Protein AF-A0A7W9JA94-F1 (afdb_monomer_lite)

Structure (mmCIF, N/CA/C/O backbone):
data_AF-A0A7W9JA94-F1
#
_entry.id   AF-A0A7W9JA94-F1
#
loop_
_atom_site.group_PDB
_atom_site.id
_atom_site.type_symbol
_atom_site.label_atom_id
_atom_site.label_alt_id
_atom_site.label_comp_id
_atom_site.label_asym_id
_atom_site.label_entity_id
_atom_site.label_seq_id
_atom_site.pdbx_PDB_ins_code
_atom_site.Cartn_x
_atom_site.Cartn_y
_atom_site.Cartn_z
_atom_site.occupancy
_atom_site.B_iso_or_equiv
_atom_site.auth_seq_id
_atom_site.auth_comp_id
_atom_site.auth_asym_id
_atom_site.auth_atom_id
_atom_site.pdbx_PDB_model_num
ATOM 1 N N . MET A 1 1 ? 19.124 20.562 -10.418 1.00 45.91 1 MET A N 1
ATOM 2 C CA . MET A 1 1 ? 18.091 19.950 -9.550 1.00 45.91 1 MET A CA 1
ATOM 3 C C . MET A 1 1 ? 16.731 20.280 -10.157 1.00 45.91 1 MET A C 1
ATOM 5 O O . MET A 1 1 ? 16.579 21.424 -10.562 1.00 45.91 1 MET A O 1
ATOM 9 N N . SER A 1 2 ? 15.822 19.290 -10.229 1.00 41.84 2 SER A N 1
ATOM 10 C CA . SER A 1 2 ? 14.496 19.283 -10.912 1.00 41.84 2 SER A CA 1
ATOM 11 C C . SER A 1 2 ? 14.580 19.133 -12.446 1.00 41.84 2 SER A C 1
ATOM 13 O O . SER A 1 2 ? 15.334 19.861 -13.071 1.00 41.84 2 SER A O 1
ATOM 15 N N . SER A 1 3 ? 13.921 18.211 -13.157 1.00 38.59 3 SER A N 1
ATOM 16 C CA . SER A 1 3 ? 12.905 17.203 -12.837 1.00 38.59 3 SER A CA 1
ATOM 17 C C . SER A 1 3 ? 13.096 16.005 -13.774 1.00 38.59 3 SER A C 1
ATOM 19 O O . SER A 1 3 ? 12.982 16.141 -14.986 1.00 38.59 3 SER A O 1
ATOM 21 N N . ALA A 1 4 ? 13.346 14.825 -13.219 1.00 43.00 4 ALA A N 1
ATOM 22 C CA . ALA A 1 4 ? 13.106 13.559 -13.904 1.00 43.00 4 ALA A CA 1
ATOM 23 C C . ALA A 1 4 ? 12.218 12.719 -12.991 1.00 43.00 4 ALA A C 1
ATOM 25 O O . ALA A 1 4 ? 12.616 11.663 -12.510 1.00 43.00 4 ALA A O 1
ATOM 26 N N . ILE A 1 5 ? 11.022 13.223 -12.680 1.00 56.19 5 ILE A N 1
ATOM 27 C CA . ILE A 1 5 ? 9.995 12.373 -12.079 1.00 56.19 5 ILE A CA 1
ATOM 28 C C . ILE A 1 5 ? 9.377 11.614 -13.252 1.00 56.19 5 ILE A C 1
ATOM 30 O O . ILE A 1 5 ? 8.331 11.979 -13.776 1.00 56.19 5 ILE A O 1
ATOM 34 N N . GLY A 1 6 ? 10.137 10.640 -13.758 1.00 62.72 6 GLY A N 1
ATOM 35 C CA . GLY A 1 6 ? 9.647 9.693 -14.747 1.00 62.72 6 GLY A CA 1
ATOM 36 C C . GLY A 1 6 ? 8.391 9.009 -14.217 1.00 62.72 6 GLY A C 1
ATOM 37 O O . GLY A 1 6 ? 8.208 8.924 -13.000 1.00 62.72 6 GLY A O 1
ATOM 38 N N . GLU A 1 7 ? 7.540 8.572 -15.141 1.00 67.00 7 GLU A N 1
ATOM 39 C CA . GLU A 1 7 ? 6.288 7.850 -14.903 1.00 67.00 7 GLU A CA 1
ATOM 40 C C . GLU A 1 7 ? 6.353 6.960 -13.643 1.00 67.00 7 GLU A C 1
ATOM 42 O O . GLU A 1 7 ? 7.340 6.226 -13.471 1.00 67.00 7 GLU A O 1
ATOM 47 N N . PRO A 1 8 ? 5.339 6.991 -12.753 1.00 76.38 8 PRO A N 1
ATOM 48 C CA . PRO A 1 8 ? 5.319 6.100 -11.604 1.00 76.38 8 PRO A CA 1
ATOM 49 C C . PRO A 1 8 ? 5.470 4.648 -12.081 1.00 76.38 8 PRO A C 1
ATOM 51 O O . PRO A 1 8 ? 4.863 4.254 -13.082 1.00 76.38 8 PRO A O 1
ATOM 54 N N . PRO A 1 9 ? 6.275 3.819 -11.396 1.00 79.75 9 PRO A N 1
ATOM 55 C CA . PRO A 1 9 ? 6.472 2.438 -11.806 1.00 79.75 9 PRO A CA 1
ATOM 56 C C . PRO A 1 9 ? 5.131 1.700 -11.801 1.00 79.75 9 PRO A C 1
ATOM 58 O O . PRO A 1 9 ? 4.531 1.449 -10.757 1.00 79.75 9 PRO A O 1
ATOM 61 N N . SER A 1 10 ? 4.671 1.345 -12.994 1.00 76.38 10 SER A N 1
ATOM 62 C CA . SER A 1 10 ? 3.405 0.653 -13.227 1.00 76.38 10 SER A CA 1
ATOM 63 C C . SER A 1 10 ? 3.595 -0.860 -13.082 1.00 76.38 10 SER A C 1
ATOM 65 O O . SER A 1 10 ? 4.649 -1.384 -13.453 1.00 76.38 10 SER A O 1
ATOM 67 N N . PRO A 1 11 ? 2.594 -1.613 -12.605 1.00 77.38 11 PRO A N 1
ATOM 68 C CA . PRO A 1 11 ? 2.678 -3.062 -12.410 1.00 77.38 11 PRO A CA 1
ATOM 69 C C . PRO A 1 11 ? 2.516 -3.840 -13.724 1.00 77.38 11 PRO A C 1
ATOM 71 O O . PRO A 1 11 ? 2.366 -5.060 -13.730 1.00 77.38 11 PRO A O 1
ATOM 74 N N . THR A 1 12 ? 2.509 -3.138 -14.857 1.00 76.81 12 THR A N 1
ATOM 75 C CA . THR A 1 12 ? 2.401 -3.733 -16.183 1.00 76.81 12 THR A CA 1
ATOM 76 C C . THR A 1 12 ? 3.599 -4.645 -16.463 1.00 76.81 12 THR A C 1
ATOM 78 O O . THR A 1 12 ? 4.748 -4.268 -16.255 1.00 76.81 12 THR A O 1
ATOM 81 N N . GLY A 1 13 ? 3.312 -5.864 -16.931 1.00 73.19 13 GLY A N 1
ATOM 82 C CA . GLY A 1 13 ? 4.318 -6.874 -17.274 1.00 73.19 13 GLY A CA 1
ATOM 83 C C . GLY A 1 13 ? 4.704 -7.823 -16.136 1.00 73.19 13 GLY A C 1
ATOM 84 O O . GLY A 1 13 ? 5.335 -8.837 -16.417 1.00 73.19 13 GLY A O 1
ATOM 85 N N . VAL A 1 14 ? 4.282 -7.551 -14.897 1.00 78.44 14 VAL A N 1
ATOM 86 C CA . VAL A 1 14 ? 4.520 -8.429 -13.742 1.00 78.44 14 VAL A CA 1
ATOM 87 C C . VAL A 1 14 ? 3.754 -9.744 -13.907 1.00 78.44 14 VAL A C 1
ATOM 89 O O . VAL A 1 14 ? 2.533 -9.741 -14.078 1.00 78.44 14 VAL A O 1
ATOM 92 N N . ARG A 1 15 ? 4.465 -10.872 -13.838 1.00 74.12 15 ARG A N 1
ATOM 93 C CA . ARG A 1 15 ? 3.901 -12.229 -13.956 1.00 74.12 15 ARG A CA 1
ATOM 94 C C . ARG A 1 15 ? 4.008 -13.043 -12.675 1.00 74.12 15 ARG A C 1
ATOM 96 O O . ARG A 1 15 ? 3.309 -14.046 -12.537 1.00 74.12 15 ARG A O 1
ATOM 103 N N . THR A 1 16 ? 4.851 -12.620 -11.736 1.00 76.69 16 THR A N 1
ATOM 104 C CA . THR A 1 16 ? 5.078 -13.331 -10.474 1.00 76.69 16 THR A CA 1
ATOM 105 C C . THR A 1 16 ? 4.875 -12.432 -9.256 1.00 76.69 16 THR A C 1
ATOM 107 O O . THR A 1 16 ? 4.942 -11.207 -9.324 1.00 76.69 16 THR A O 1
ATOM 110 N N . ILE A 1 17 ? 4.610 -13.056 -8.106 1.00 74.19 17 ILE A N 1
ATOM 111 C CA . ILE A 1 17 ? 4.463 -12.348 -6.826 1.00 74.19 17 ILE A CA 1
ATOM 112 C C . ILE A 1 17 ? 5.769 -11.660 -6.408 1.00 74.19 17 ILE A C 1
ATOM 114 O O . ILE A 1 17 ? 5.733 -10.579 -5.824 1.00 74.19 17 ILE A O 1
ATOM 118 N N . ASP A 1 18 ? 6.914 -12.259 -6.731 1.00 78.31 18 ASP A N 1
ATOM 119 C CA . ASP A 1 18 ? 8.219 -11.679 -6.417 1.00 78.31 18 ASP A CA 1
ATOM 120 C C . ASP A 1 18 ? 8.476 -10.406 -7.239 1.00 78.31 18 ASP A C 1
ATOM 122 O O . ASP A 1 18 ? 8.799 -9.359 -6.677 1.00 78.31 18 ASP A O 1
ATOM 126 N N . GLU A 1 19 ? 8.191 -10.447 -8.546 1.00 81.69 19 GLU A N 1
ATOM 127 C CA . GLU A 1 19 ? 8.226 -9.267 -9.419 1.00 81.69 19 GLU A CA 1
ATOM 128 C C . GLU A 1 19 ? 7.290 -8.153 -8.925 1.00 81.69 19 GLU A C 1
ATOM 130 O O . GLU A 1 19 ? 7.647 -6.975 -8.985 1.00 81.69 19 GLU A O 1
ATOM 135 N N . LEU A 1 20 ? 6.116 -8.505 -8.385 1.00 82.44 20 LEU A N 1
ATOM 136 C CA . LEU A 1 20 ? 5.178 -7.535 -7.818 1.00 82.44 20 LEU A CA 1
ATOM 137 C C . LEU A 1 20 ? 5.766 -6.827 -6.592 1.00 82.44 20 LEU A C 1
ATOM 139 O O . LEU A 1 20 ? 5.694 -5.601 -6.504 1.00 82.44 20 LEU A O 1
ATOM 143 N N . SER A 1 21 ? 6.383 -7.573 -5.671 1.00 82.94 21 SER A N 1
ATOM 144 C CA . SER A 1 21 ? 7.071 -7.008 -4.503 1.00 82.94 21 SER A CA 1
ATOM 145 C C . SER A 1 21 ? 8.234 -6.106 -4.900 1.00 82.94 21 SER A C 1
ATOM 147 O O . SER A 1 21 ? 8.384 -5.016 -4.342 1.00 82.94 21 SER A O 1
ATOM 149 N N . VAL A 1 22 ? 9.029 -6.515 -5.894 1.00 85.81 22 VAL A N 1
ATOM 150 C CA . VAL A 1 22 ? 10.114 -5.687 -6.439 1.00 85.81 22 VAL A CA 1
ATOM 151 C C . VAL A 1 22 ? 9.552 -4.385 -7.007 1.00 85.81 22 VAL A C 1
ATOM 153 O O . VAL A 1 22 ? 10.044 -3.304 -6.677 1.00 85.81 22 VAL A O 1
ATOM 156 N N . ARG A 1 23 ? 8.473 -4.454 -7.795 1.00 86.81 23 ARG A N 1
ATOM 157 C CA . ARG A 1 23 ? 7.849 -3.270 -8.395 1.00 86.81 23 ARG A CA 1
ATOM 158 C C . ARG A 1 23 ? 7.256 -2.329 -7.348 1.00 86.81 23 ARG A C 1
ATOM 160 O O . ARG A 1 23 ? 7.423 -1.117 -7.460 1.00 86.81 23 ARG A O 1
ATOM 167 N N . LEU A 1 24 ? 6.627 -2.875 -6.309 1.00 86.69 24 LEU A N 1
ATOM 168 C CA . LEU A 1 24 ? 6.084 -2.106 -5.188 1.00 86.69 24 LEU A CA 1
ATOM 169 C C . LEU A 1 24 ? 7.196 -1.398 -4.402 1.00 86.69 24 LEU A C 1
ATOM 171 O O . LEU A 1 24 ? 7.035 -0.252 -3.990 1.00 86.69 24 LEU A O 1
ATOM 175 N N . ARG A 1 25 ? 8.354 -2.046 -4.237 1.00 87.50 25 ARG A N 1
ATOM 176 C CA . ARG A 1 25 ? 9.534 -1.435 -3.616 1.00 87.50 25 ARG A CA 1
ATOM 177 C C . ARG A 1 25 ? 10.106 -0.299 -4.466 1.00 87.50 25 ARG A C 1
ATOM 179 O O . ARG A 1 25 ? 10.463 0.743 -3.915 1.00 87.50 25 ARG A O 1
ATOM 186 N N . CYS A 1 26 ? 10.151 -0.460 -5.790 1.00 88.19 26 CYS A N 1
ATOM 187 C CA . CYS A 1 26 ? 10.507 0.630 -6.702 1.00 88.19 26 CYS A CA 1
ATOM 188 C C . CYS A 1 26 ? 9.525 1.802 -6.579 1.00 88.19 26 CYS A C 1
ATOM 190 O O . CYS A 1 26 ? 9.964 2.945 -6.498 1.00 88.19 26 CYS A O 1
ATOM 192 N N . LEU A 1 27 ? 8.217 1.524 -6.499 1.00 87.19 27 LEU A N 1
ATOM 193 C CA . LEU A 1 27 ? 7.186 2.545 -6.294 1.00 87.19 27 LEU A CA 1
ATOM 194 C C . LEU A 1 27 ? 7.366 3.279 -4.967 1.00 87.19 27 LEU A C 1
ATOM 196 O O . LEU A 1 27 ? 7.316 4.505 -4.924 1.00 87.19 27 LEU A O 1
ATOM 200 N N . GLN A 1 28 ? 7.642 2.539 -3.895 1.00 89.56 28 GLN A N 1
ATOM 201 C CA . GLN A 1 28 ? 7.932 3.120 -2.591 1.00 89.56 28 GLN A CA 1
ATOM 202 C C . GLN A 1 28 ? 9.150 4.046 -2.656 1.00 89.56 28 GLN A C 1
ATOM 204 O O . GLN A 1 28 ? 9.080 5.176 -2.176 1.00 89.56 28 GLN A O 1
ATOM 209 N N . SER A 1 29 ? 10.233 3.602 -3.294 1.00 89.31 29 SER A N 1
ATOM 210 C CA . SER A 1 29 ? 11.456 4.399 -3.437 1.00 89.31 29 SER A CA 1
ATOM 211 C C . SER A 1 29 ? 11.230 5.657 -4.282 1.00 89.31 29 SER A C 1
ATOM 213 O O . SER A 1 29 ? 11.709 6.723 -3.914 1.00 89.31 29 SER A O 1
ATOM 215 N N . TRP A 1 30 ? 10.452 5.554 -5.365 1.00 88.31 30 TRP A N 1
ATOM 216 C CA . TRP A 1 30 ? 10.066 6.687 -6.215 1.00 88.31 30 TRP A CA 1
ATOM 217 C C . TRP A 1 30 ? 9.204 7.708 -5.462 1.00 88.31 30 TRP A C 1
ATOM 219 O O . TRP A 1 30 ? 9.438 8.908 -5.558 1.00 88.31 30 TRP A O 1
ATOM 229 N N . SER A 1 31 ? 8.244 7.234 -4.663 1.00 86.44 31 SER A N 1
ATOM 230 C CA . SER A 1 31 ? 7.323 8.097 -3.912 1.00 86.44 31 SER A CA 1
ATOM 231 C C . SER A 1 31 ? 7.991 8.873 -2.767 1.00 86.44 31 SER A C 1
ATOM 233 O O . SER A 1 31 ? 7.418 9.831 -2.255 1.00 86.44 31 SER A O 1
ATOM 235 N N . GLY A 1 32 ? 9.155 8.413 -2.290 1.00 88.31 32 GLY A N 1
ATOM 236 C CA . GLY A 1 32 ? 9.815 8.942 -1.092 1.00 88.31 32 GLY A CA 1
ATOM 237 C C . GLY A 1 32 ? 9.071 8.681 0.230 1.00 88.31 32 GLY A C 1
ATOM 238 O O . GLY A 1 32 ? 9.513 9.139 1.284 1.00 88.31 32 GLY A O 1
ATO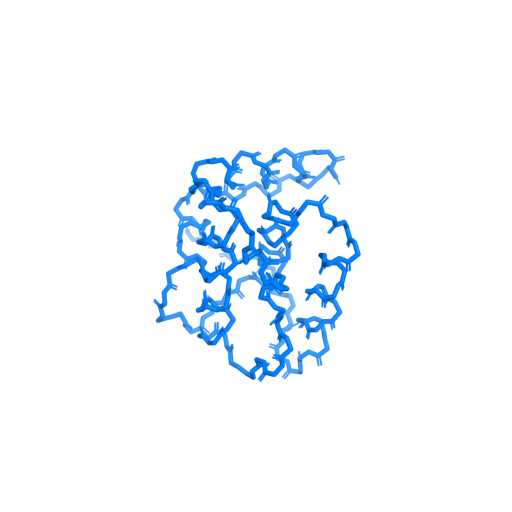M 239 N N . VAL A 1 33 ? 7.954 7.945 0.220 1.00 88.75 33 VAL A N 1
ATOM 240 C CA . VAL A 1 33 ? 7.135 7.698 1.416 1.00 88.75 33 VAL A CA 1
ATOM 241 C C . VAL A 1 33 ? 7.784 6.632 2.300 1.00 88.75 33 VAL A C 1
ATOM 243 O O . VAL A 1 33 ? 8.112 5.535 1.850 1.00 88.75 33 VAL A O 1
ATOM 246 N N . SER A 1 34 ? 7.946 6.923 3.594 1.00 89.69 34 SER A N 1
ATOM 247 C CA . SER A 1 34 ? 8.524 5.972 4.555 1.00 89.69 34 SER A CA 1
ATOM 248 C C . SER A 1 34 ? 7.593 4.788 4.852 1.00 89.69 34 SER A C 1
ATOM 250 O O . SER A 1 34 ? 6.374 4.934 4.854 1.00 89.69 34 SER A O 1
ATOM 252 N N . TYR A 1 35 ? 8.149 3.631 5.225 1.00 89.50 35 TYR A N 1
ATOM 253 C CA . TYR A 1 35 ? 7.367 2.446 5.622 1.00 89.50 35 TYR A CA 1
ATOM 254 C C . TYR A 1 35 ? 6.312 2.728 6.701 1.00 89.50 35 TYR A C 1
ATOM 256 O O . TYR A 1 35 ? 5.208 2.186 6.656 1.00 89.50 35 TYR A O 1
ATOM 264 N N . ARG A 1 36 ? 6.641 3.582 7.680 1.00 90.81 36 ARG A N 1
ATOM 265 C CA . ARG A 1 36 ? 5.709 3.966 8.752 1.00 90.81 36 ARG A CA 1
ATOM 266 C C . ARG A 1 36 ? 4.546 4.786 8.216 1.00 90.81 36 ARG A C 1
ATOM 268 O O . ARG A 1 36 ? 3.417 4.592 8.650 1.00 90.81 36 ARG A O 1
ATOM 275 N N . GLU A 1 37 ? 4.821 5.676 7.272 1.00 92.06 37 GLU A N 1
ATOM 276 C CA . GLU A 1 37 ? 3.793 6.503 6.654 1.00 92.06 37 GLU A CA 1
ATOM 277 C C . GLU A 1 37 ? 2.889 5.680 5.727 1.00 92.06 37 GLU A C 1
ATOM 279 O O . GLU A 1 37 ? 1.672 5.831 5.780 1.00 92.06 37 GLU A O 1
ATOM 284 N N . ILE A 1 38 ? 3.448 4.722 4.979 1.00 91.62 38 ILE A N 1
ATOM 285 C CA . ILE A 1 38 ? 2.658 3.742 4.214 1.00 91.62 38 ILE A CA 1
ATOM 286 C C . ILE A 1 38 ? 1.698 3.006 5.145 1.00 91.62 38 ILE A C 1
ATOM 288 O O . ILE A 1 38 ? 0.502 2.950 4.879 1.00 91.62 38 ILE A O 1
ATOM 292 N N . HIS A 1 39 ? 2.207 2.464 6.255 1.00 92.69 39 HIS A N 1
ATOM 293 C CA . HIS A 1 39 ? 1.384 1.735 7.218 1.00 92.69 39 HIS A CA 1
ATOM 294 C C . HIS A 1 39 ? 0.242 2.600 7.765 1.00 92.69 39 HIS A C 1
ATOM 296 O O . HIS A 1 39 ? -0.906 2.160 7.748 1.00 92.69 39 HIS A O 1
ATOM 302 N N . ARG A 1 40 ? 0.526 3.847 8.163 1.00 92.56 40 ARG A N 1
ATOM 303 C CA . ARG A 1 40 ? -0.500 4.794 8.630 1.00 92.56 40 ARG A CA 1
ATOM 304 C C . ARG A 1 40 ? -1.574 5.061 7.578 1.00 92.56 40 ARG A C 1
ATOM 306 O O . ARG A 1 40 ? -2.756 5.022 7.908 1.00 92.56 40 ARG A O 1
ATOM 313 N N . ARG A 1 41 ? -1.179 5.310 6.327 1.00 92.62 41 ARG A N 1
ATOM 314 C CA . ARG A 1 41 ? -2.106 5.570 5.214 1.00 92.62 41 ARG A CA 1
ATOM 315 C C . ARG A 1 41 ? -2.971 4.357 4.890 1.00 92.62 41 ARG A C 1
ATOM 317 O O . ARG A 1 41 ? -4.173 4.508 4.712 1.00 92.62 41 ARG A O 1
ATOM 324 N N . VAL A 1 42 ? -2.385 3.160 4.881 1.00 90.44 42 VAL A N 1
ATOM 325 C CA . VAL A 1 42 ? -3.117 1.903 4.665 1.00 90.44 42 VAL A CA 1
ATOM 326 C C . VAL A 1 42 ? -4.143 1.672 5.773 1.00 90.44 42 VAL A C 1
ATOM 328 O O . VAL A 1 42 ? -5.301 1.382 5.483 1.00 90.44 42 VAL A O 1
ATOM 331 N N . VAL A 1 43 ? -3.742 1.829 7.039 1.00 91.62 43 VAL A N 1
ATOM 332 C CA . VAL A 1 43 ? -4.653 1.686 8.186 1.00 91.62 43 VAL A CA 1
ATOM 333 C C . VAL A 1 43 ? -5.796 2.691 8.094 1.00 91.62 43 VAL A C 1
ATOM 335 O O . VAL A 1 43 ? -6.952 2.288 8.189 1.00 91.62 43 VAL A O 1
ATOM 338 N N . ARG A 1 44 ? -5.492 3.970 7.838 1.00 90.69 44 ARG A N 1
ATOM 339 C CA . ARG A 1 44 ? -6.505 5.018 7.672 1.00 90.69 44 ARG A CA 1
ATOM 340 C C . ARG A 1 44 ? -7.481 4.688 6.542 1.00 90.69 44 ARG A C 1
ATOM 342 O O . ARG A 1 44 ? -8.682 4.694 6.768 1.00 90.69 44 ARG A O 1
ATOM 349 N N . SER A 1 45 ? -6.973 4.324 5.365 1.00 88.19 45 SER A N 1
ATOM 350 C CA . SER A 1 45 ? -7.810 3.971 4.212 1.00 88.19 45 SER A CA 1
ATOM 351 C C . SER A 1 45 ? -8.735 2.785 4.510 1.00 88.19 45 SER A C 1
ATOM 353 O O . SER A 1 45 ? -9.906 2.793 4.136 1.00 88.19 45 SER A O 1
ATOM 355 N N . ARG A 1 46 ? -8.244 1.761 5.221 1.00 88.69 46 ARG A N 1
ATOM 356 C CA . ARG A 1 46 ? -9.072 0.619 5.636 1.00 88.69 46 ARG A CA 1
ATOM 357 C C . ARG A 1 46 ? -10.132 1.011 6.659 1.00 88.69 46 ARG A C 1
ATOM 359 O O . ARG A 1 46 ? -11.268 0.568 6.522 1.00 88.69 46 ARG A O 1
ATOM 366 N N . GLN A 1 47 ? -9.794 1.867 7.620 1.00 89.88 47 GLN A N 1
ATOM 367 C CA . GLN A 1 47 ? -10.748 2.402 8.595 1.00 89.88 47 GLN A CA 1
ATOM 368 C C . GLN A 1 47 ? -11.854 3.222 7.920 1.00 89.88 47 GLN A C 1
ATOM 370 O O . GLN A 1 47 ? -13.027 2.989 8.192 1.00 89.88 47 GLN A O 1
ATOM 375 N N . GLU A 1 48 ? -11.499 4.114 6.994 1.00 88.88 48 GLU A N 1
ATOM 376 C CA . GLU A 1 48 ? -12.452 4.912 6.207 1.00 88.88 48 GLU A CA 1
ATOM 377 C C . GLU A 1 48 ? -13.393 4.030 5.373 1.00 88.88 48 GLU A C 1
ATOM 379 O O . GLU A 1 48 ? -14.568 4.344 5.205 1.00 88.88 48 GLU A O 1
ATOM 384 N N . ARG A 1 49 ? -12.896 2.884 4.893 1.00 84.31 49 ARG A N 1
ATOM 385 C CA . ARG A 1 49 ? -13.677 1.878 4.155 1.00 84.31 49 ARG A CA 1
ATOM 386 C C . ARG A 1 49 ? -14.442 0.899 5.056 1.00 84.31 49 ARG A C 1
ATOM 388 O O . ARG A 1 49 ? -15.087 -0.005 4.530 1.00 84.31 49 ARG A O 1
ATOM 395 N N . GLY A 1 50 ? -14.350 1.026 6.382 1.00 88.00 50 GLY A N 1
ATOM 396 C CA . GLY A 1 50 ? -15.002 0.124 7.339 1.00 88.00 50 GLY A CA 1
ATOM 397 C C . GLY A 1 50 ? -14.416 -1.294 7.388 1.00 88.00 50 GLY A C 1
ATOM 398 O O . GLY A 1 50 ? -15.074 -2.222 7.852 1.00 88.00 50 GLY A O 1
ATOM 399 N N . ILE A 1 51 ? -13.186 -1.493 6.906 1.00 84.56 51 ILE A N 1
ATOM 400 C CA . ILE A 1 51 ? -12.495 -2.786 6.941 1.00 84.56 51 ILE A CA 1
ATOM 401 C C . ILE A 1 51 ? -11.854 -2.954 8.322 1.00 84.56 51 ILE A C 1
ATOM 403 O O . ILE A 1 51 ? -10.863 -2.297 8.639 1.00 84.56 51 ILE A O 1
ATOM 407 N N . GLY A 1 52 ? -12.401 -3.860 9.137 1.00 78.94 52 GLY A N 1
ATOM 408 C CA . GLY A 1 52 ? -11.882 -4.149 10.482 1.00 78.94 52 GLY A CA 1
ATOM 409 C C . GLY A 1 52 ? -10.510 -4.838 10.496 1.00 78.94 52 GLY A C 1
ATOM 410 O O . GLY A 1 52 ? -9.803 -4.797 11.500 1.00 78.94 52 GLY A O 1
ATOM 411 N N . GLU A 1 53 ? -10.104 -5.446 9.380 1.00 81.44 53 GLU A N 1
ATOM 412 C CA . GLU A 1 53 ? -8.812 -6.119 9.252 1.00 81.44 53 GLU A CA 1
ATOM 413 C C . GLU A 1 53 ? -7.696 -5.118 8.922 1.00 81.44 53 GLU A C 1
ATOM 415 O O . GLU A 1 53 ? -7.424 -4.794 7.759 1.00 81.44 53 GLU A O 1
ATOM 420 N N . LEU A 1 54 ? -7.043 -4.617 9.972 1.00 86.69 54 LEU A N 1
ATOM 421 C CA . LEU A 1 54 ? -5.938 -3.670 9.868 1.00 86.69 54 LEU A CA 1
ATOM 422 C C . LEU A 1 54 ? -4.590 -4.408 9.839 1.00 86.69 54 LEU A C 1
ATOM 424 O O . LEU A 1 54 ? -4.277 -5.158 10.766 1.00 86.69 54 LEU A O 1
ATOM 428 N N . PRO A 1 55 ? -3.749 -4.193 8.812 1.00 85.38 55 PRO A N 1
ATOM 429 C CA . PRO A 1 55 ? -2.469 -4.874 8.719 1.00 85.38 55 PRO A CA 1
ATOM 430 C C . PRO A 1 55 ? -1.497 -4.367 9.789 1.00 85.38 55 PRO A C 1
ATOM 432 O O . PRO A 1 55 ? -1.374 -3.165 10.042 1.00 85.38 55 PRO A O 1
ATOM 435 N N . ALA A 1 56 ? -0.727 -5.286 10.369 1.00 88.31 56 ALA A N 1
ATOM 436 C CA . ALA A 1 56 ? 0.413 -4.927 11.201 1.00 88.31 56 ALA A CA 1
ATOM 437 C C . ALA A 1 56 ? 1.528 -4.277 10.359 1.00 88.31 56 ALA A C 1
ATOM 439 O O . ALA A 1 56 ? 1.721 -4.609 9.185 1.00 88.31 56 ALA A O 1
ATOM 440 N N . TYR A 1 57 ? 2.337 -3.414 10.982 1.00 86.62 57 TYR A N 1
ATOM 441 C CA . TYR A 1 57 ? 3.499 -2.785 10.336 1.00 86.62 57 TYR A CA 1
ATOM 442 C C . TYR A 1 57 ? 4.447 -3.814 9.700 1.00 86.62 57 TYR A C 1
ATOM 444 O O . TYR A 1 57 ? 4.919 -3.631 8.579 1.00 86.62 57 TYR A O 1
ATOM 452 N N . ASN A 1 58 ? 4.686 -4.934 10.392 1.00 85.81 58 ASN A N 1
ATOM 453 C CA . ASN A 1 58 ? 5.535 -6.014 9.891 1.00 85.81 58 ASN A CA 1
ATOM 454 C C . ASN A 1 58 ? 4.955 -6.631 8.605 1.00 85.81 58 ASN A C 1
ATOM 456 O O . ASN A 1 58 ? 5.702 -6.935 7.683 1.00 85.81 58 ASN A O 1
ATOM 460 N N . THR A 1 59 ? 3.630 -6.749 8.492 1.00 86.56 59 THR A N 1
ATOM 461 C CA . THR A 1 59 ? 2.961 -7.237 7.277 1.00 86.56 59 THR A CA 1
ATOM 462 C C . THR A 1 59 ? 3.194 -6.296 6.094 1.00 86.56 59 THR A C 1
ATOM 464 O O . THR A 1 59 ? 3.565 -6.762 5.018 1.00 86.56 59 THR A O 1
ATOM 467 N N . VAL A 1 60 ? 3.069 -4.980 6.301 1.00 86.56 60 VAL A N 1
ATOM 468 C CA . VAL A 1 60 ? 3.372 -3.967 5.271 1.00 86.56 60 VAL A CA 1
ATOM 469 C C . VAL A 1 60 ? 4.840 -4.040 4.850 1.00 86.56 60 VAL A C 1
ATOM 471 O O . VAL A 1 60 ? 5.142 -4.154 3.664 1.00 86.56 60 VAL A O 1
ATOM 474 N N . TYR A 1 61 ? 5.759 -4.063 5.818 1.00 86.06 61 TYR A N 1
ATOM 475 C CA . TYR A 1 61 ? 7.194 -4.196 5.560 1.00 86.06 61 TYR A CA 1
ATOM 476 C C . TYR A 1 61 ? 7.528 -5.474 4.770 1.00 86.06 61 TYR A C 1
ATOM 478 O O . TYR A 1 61 ? 8.298 -5.451 3.810 1.00 86.06 61 TYR A O 1
ATOM 486 N N . ARG A 1 62 ? 6.893 -6.593 5.131 1.00 82.88 62 ARG A N 1
ATOM 487 C CA . ARG A 1 62 ? 7.056 -7.891 4.466 1.00 82.88 62 ARG A CA 1
ATOM 488 C C . ARG A 1 62 ? 6.529 -7.910 3.033 1.00 82.88 62 ARG A C 1
ATOM 490 O O . ARG A 1 62 ? 7.058 -8.688 2.250 1.00 82.88 62 ARG A O 1
ATOM 497 N N . CYS A 1 63 ? 5.524 -7.102 2.692 1.00 83.00 63 CYS A N 1
ATOM 498 C CA . CYS A 1 63 ? 5.014 -6.996 1.318 1.00 83.00 63 CYS A CA 1
ATOM 499 C C . CYS A 1 63 ? 5.995 -6.271 0.388 1.00 83.00 63 CYS A C 1
ATOM 501 O O . CYS A 1 63 ? 6.095 -6.600 -0.793 1.00 83.00 63 CYS A O 1
ATOM 503 N N . LEU A 1 64 ? 6.743 -5.316 0.941 1.00 82.94 64 LEU A N 1
ATOM 504 C CA . LEU A 1 64 ? 7.776 -4.543 0.247 1.00 82.94 64 LEU A CA 1
ATOM 505 C C . LEU A 1 64 ? 9.137 -5.267 0.208 1.00 82.94 64 LEU A C 1
ATOM 507 O O . LEU A 1 64 ? 10.080 -4.789 -0.421 1.00 82.94 64 LEU A O 1
ATOM 511 N N . SER A 1 65 ? 9.251 -6.410 0.890 1.00 82.25 65 SER A N 1
ATOM 512 C CA . SER A 1 65 ? 10.467 -7.223 0.945 1.00 82.25 65 SER A CA 1
ATOM 513 C C . SER A 1 65 ? 10.444 -8.326 -0.128 1.00 82.25 65 SER A C 1
ATOM 515 O O . SER A 1 65 ? 9.413 -8.983 -0.277 1.00 82.25 65 SER A O 1
ATOM 517 N N . PRO A 1 66 ? 11.555 -8.568 -0.851 1.00 71.00 66 PRO A N 1
ATOM 518 C CA . PRO A 1 66 ? 11.640 -9.638 -1.851 1.00 71.00 66 PRO A CA 1
ATOM 519 C C . PRO A 1 66 ? 11.625 -11.041 -1.213 1.00 71.00 66 PRO A C 1
ATOM 521 O O . PRO A 1 66 ? 11.858 -11.188 -0.011 1.00 71.00 66 PRO A O 1
ATOM 524 N N . GLY A 1 67 ? 11.380 -12.082 -2.019 1.00 66.38 67 GLY A N 1
ATOM 525 C CA . GLY A 1 67 ? 11.502 -13.490 -1.616 1.00 66.38 67 GLY A CA 1
ATOM 526 C C . GLY A 1 67 ? 10.211 -14.144 -1.113 1.00 66.38 67 GLY A C 1
ATOM 527 O O . GLY A 1 67 ? 10.248 -15.155 -0.405 1.00 66.38 67 GLY A O 1
ATOM 528 N N . ARG A 1 68 ? 9.041 -13.581 -1.434 1.00 65.12 68 ARG A N 1
ATOM 529 C CA . ARG A 1 68 ? 7.745 -14.107 -0.979 1.00 65.12 68 ARG A CA 1
ATOM 530 C C . ARG A 1 68 ? 7.152 -15.105 -1.972 1.00 65.12 68 ARG A C 1
ATOM 532 O O . ARG A 1 68 ? 6.942 -14.808 -3.139 1.00 65.12 68 ARG A O 1
ATOM 539 N N . ARG A 1 69 ? 6.728 -16.262 -1.449 1.00 59.16 69 ARG A N 1
ATOM 540 C CA . ARG A 1 69 ? 5.859 -17.220 -2.164 1.00 59.16 69 ARG A CA 1
ATOM 541 C C . ARG A 1 69 ? 4.367 -16.865 -2.116 1.00 59.16 69 ARG A C 1
ATOM 543 O O . ARG A 1 69 ? 3.594 -17.420 -2.889 1.00 59.16 69 ARG A O 1
ATOM 550 N N . ARG A 1 70 ? 3.941 -16.003 -1.182 1.00 62.16 70 ARG A N 1
ATOM 551 C CA . ARG A 1 70 ? 2.540 -15.580 -0.991 1.00 62.16 70 ARG A CA 1
ATOM 552 C C . ARG A 1 70 ? 2.481 -14.116 -0.549 1.00 62.16 70 ARG A C 1
ATOM 554 O O . ARG A 1 70 ? 3.104 -13.777 0.457 1.00 62.16 70 ARG A O 1
ATOM 561 N N . LEU A 1 71 ? 1.718 -13.298 -1.273 1.00 70.00 71 LEU A N 1
ATOM 562 C CA . LEU A 1 71 ? 1.302 -11.949 -0.881 1.00 70.00 71 LEU A CA 1
ATOM 563 C C . LEU A 1 71 ? -0.222 -11.861 -0.874 1.00 70.00 71 LEU A C 1
ATOM 565 O O . LEU A 1 71 ? -0.882 -12.497 -1.694 1.00 70.00 71 LEU A O 1
ATOM 569 N N . ASP A 1 72 ? -0.750 -11.045 0.034 1.00 78.06 72 ASP A N 1
ATOM 570 C CA . ASP A 1 72 ? -2.136 -10.597 -0.023 1.00 78.06 72 ASP A CA 1
ATOM 571 C C . ASP A 1 72 ? -2.255 -9.484 -1.070 1.00 78.06 72 ASP A C 1
ATOM 573 O O . ASP A 1 72 ? -1.682 -8.404 -0.924 1.00 78.06 72 ASP A O 1
ATOM 577 N N . VAL A 1 73 ? -2.987 -9.773 -2.142 1.00 76.00 73 VAL A N 1
ATOM 578 C CA . VAL A 1 73 ? -3.231 -8.848 -3.249 1.00 76.00 73 VAL A CA 1
ATOM 579 C C . VAL A 1 73 ? -3.960 -7.587 -2.804 1.00 76.00 73 VAL A C 1
ATOM 581 O O . VAL A 1 73 ? -3.603 -6.503 -3.263 1.00 76.00 73 VAL A O 1
ATOM 584 N N . GLU A 1 74 ? -4.943 -7.693 -1.910 1.00 79.50 74 GLU A N 1
ATOM 585 C CA . GLU A 1 74 ? -5.694 -6.517 -1.467 1.00 79.50 74 GLU A CA 1
ATOM 586 C C . GLU A 1 74 ? -4.788 -5.590 -0.654 1.00 79.50 74 GLU A C 1
ATOM 588 O O . GLU A 1 74 ? -4.831 -4.372 -0.823 1.00 79.50 74 GLU A O 1
ATOM 593 N N . LEU A 1 75 ? -3.878 -6.155 0.146 1.00 83.25 75 LEU A N 1
ATOM 594 C CA . LEU A 1 75 ? -2.862 -5.368 0.839 1.00 83.25 75 LEU A CA 1
ATOM 595 C C . LEU A 1 75 ? -1.881 -4.690 -0.131 1.00 83.25 75 LEU A C 1
ATOM 597 O O . LEU A 1 75 ? -1.499 -3.545 0.103 1.00 83.25 75 LEU A O 1
ATOM 601 N N . VAL A 1 76 ? -1.491 -5.343 -1.232 1.00 84.12 76 VAL A N 1
ATOM 602 C CA . VAL A 1 76 ? -0.661 -4.702 -2.272 1.00 84.12 76 VAL A CA 1
ATOM 603 C C . VAL A 1 76 ? -1.383 -3.513 -2.895 1.00 84.12 76 VAL A C 1
ATOM 605 O O . VAL A 1 76 ? -0.773 -2.460 -3.066 1.00 84.12 76 VAL A O 1
ATOM 608 N N . VAL A 1 77 ? -2.671 -3.661 -3.211 1.00 83.31 77 VAL A N 1
ATOM 609 C CA . VAL A 1 77 ? -3.486 -2.573 -3.768 1.00 83.31 77 VAL A CA 1
ATOM 610 C C . VAL A 1 77 ? -3.598 -1.417 -2.775 1.00 83.31 77 VAL A C 1
ATOM 612 O O . VAL A 1 77 ? -3.445 -0.263 -3.170 1.00 83.31 77 VAL A O 1
ATOM 615 N N . ASP A 1 78 ? -3.806 -1.700 -1.490 1.00 87.25 78 ASP A N 1
ATOM 616 C CA . ASP A 1 78 ? -3.868 -0.658 -0.463 1.00 87.25 78 ASP A CA 1
ATOM 617 C C . ASP A 1 78 ? -2.518 0.057 -0.281 1.00 87.25 78 ASP A C 1
ATOM 619 O O . ASP A 1 78 ? -2.483 1.277 -0.117 1.00 87.25 78 ASP A O 1
ATOM 623 N N . ILE A 1 79 ? -1.395 -0.668 -0.358 1.00 89.00 79 ILE A N 1
ATOM 624 C CA . ILE A 1 79 ? -0.055 -0.062 -0.331 1.00 89.00 79 ILE A CA 1
ATOM 625 C C . ILE A 1 79 ? 0.171 0.797 -1.581 1.00 89.00 79 ILE A C 1
ATOM 627 O O . ILE A 1 79 ? 0.656 1.917 -1.460 1.00 89.00 79 ILE A O 1
ATOM 631 N N . ALA A 1 80 ? -0.207 0.320 -2.770 1.00 87.56 80 ALA A N 1
ATOM 632 C CA . ALA A 1 80 ? -0.098 1.099 -4.002 1.00 87.56 80 ALA A CA 1
ATOM 633 C C . ALA A 1 80 ? -0.926 2.394 -3.923 1.00 87.56 80 ALA A C 1
ATOM 635 O O . ALA A 1 80 ? -0.409 3.460 -4.245 1.00 87.56 80 ALA A O 1
ATOM 636 N N . ARG A 1 81 ? -2.158 2.330 -3.399 1.00 85.31 81 ARG A N 1
ATOM 637 C CA . ARG A 1 81 ? -2.994 3.511 -3.105 1.00 85.31 81 ARG A CA 1
ATOM 638 C C . ARG A 1 81 ? -2.333 4.481 -2.133 1.00 85.31 81 ARG A C 1
ATOM 640 O O . ARG A 1 81 ? -2.378 5.681 -2.343 1.00 85.31 81 ARG A O 1
ATOM 647 N N . ALA A 1 82 ? -1.696 3.974 -1.080 1.00 88.94 82 ALA A N 1
ATOM 648 C CA . ALA A 1 82 ? -1.004 4.814 -0.103 1.00 88.94 82 ALA A CA 1
ATOM 649 C C . ALA A 1 82 ? 0.240 5.527 -0.674 1.00 88.94 82 ALA A C 1
ATOM 65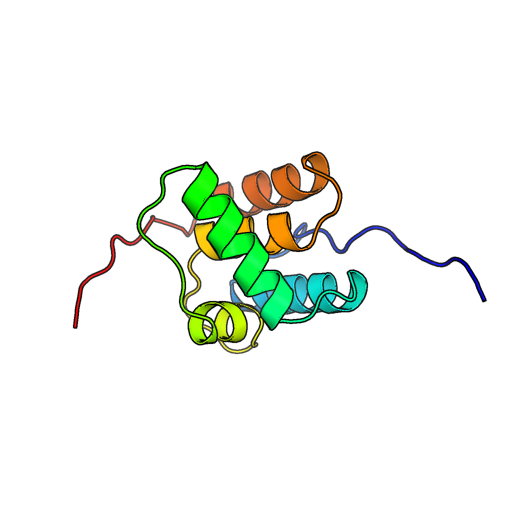1 O O . ALA A 1 82 ? 0.661 6.559 -0.137 1.00 88.94 82 ALA A O 1
ATOM 652 N N . LEU A 1 83 ? 0.844 4.949 -1.716 1.00 86.38 83 LEU A N 1
ATOM 653 C CA . LEU A 1 83 ? 2.069 5.421 -2.361 1.00 86.38 83 LEU A CA 1
ATOM 654 C C . LEU A 1 83 ? 1.815 6.345 -3.556 1.00 86.38 83 LEU A C 1
ATOM 656 O O . LEU A 1 83 ? 2.667 7.179 -3.862 1.00 86.38 83 LEU A O 1
ATOM 660 N N . LEU A 1 84 ? 0.679 6.191 -4.234 1.00 83.44 84 LEU A N 1
ATOM 661 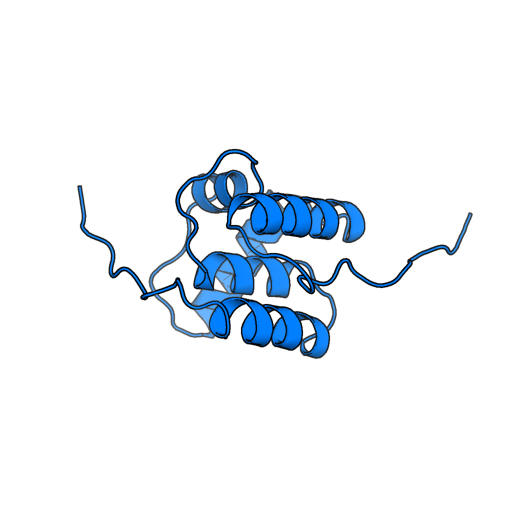C CA . LEU A 1 84 ? 0.336 6.965 -5.420 1.00 83.44 84 LEU A CA 1
ATOM 662 C C . LEU A 1 84 ? -0.449 8.224 -5.028 1.00 83.44 84 LEU A C 1
ATOM 664 O O . LEU A 1 84 ? -1.402 8.132 -4.259 1.00 83.44 84 LEU A O 1
ATOM 668 N N . PRO A 1 85 ? -0.080 9.402 -5.556 1.00 67.94 85 PRO A N 1
ATOM 669 C CA . PRO A 1 85 ? -0.817 10.640 -5.305 1.00 67.94 85 PRO A CA 1
ATOM 670 C C . PRO A 1 85 ? -2.156 10.709 -6.061 1.00 67.94 85 PRO A C 1
ATOM 672 O O . PRO A 1 85 ? -2.964 11.584 -5.769 1.00 67.94 85 PRO A O 1
ATOM 675 N N . ASP A 1 86 ? -2.381 9.807 -7.023 1.00 71.62 86 ASP A N 1
ATOM 676 C CA . ASP A 1 86 ? -3.530 9.795 -7.929 1.00 71.62 86 ASP A CA 1
ATOM 677 C C . ASP A 1 86 ? -4.255 8.433 -7.916 1.00 71.62 86 ASP A C 1
ATOM 679 O O . ASP A 1 86 ? -3.639 7.370 -8.060 1.00 71.62 86 ASP A O 1
ATOM 683 N N . GLU A 1 87 ? -5.585 8.467 -7.777 1.00 66.75 87 GLU A N 1
ATOM 684 C CA . GLU A 1 87 ? -6.436 7.267 -7.720 1.00 66.75 87 GLU A CA 1
ATOM 685 C C . GLU A 1 87 ? -6.462 6.519 -9.067 1.00 66.75 87 GLU A C 1
ATOM 687 O O . GLU A 1 87 ? -6.618 5.296 -9.091 1.00 66.75 87 GLU A O 1
ATOM 692 N N . SER A 1 88 ? -6.246 7.206 -10.197 1.00 66.25 88 SER A N 1
ATOM 693 C CA . SER A 1 88 ? -6.241 6.579 -11.531 1.00 66.25 88 SER A CA 1
ATOM 694 C C . SER A 1 88 ? -5.072 5.604 -11.685 1.00 66.25 88 SER A C 1
ATOM 696 O O . SER A 1 88 ? -5.239 4.491 -12.198 1.00 66.25 88 SER A O 1
ATOM 698 N N . SER A 1 89 ? -3.909 5.981 -11.154 1.00 68.56 89 SER A N 1
ATOM 699 C CA . SER A 1 89 ? -2.727 5.118 -11.083 1.00 68.56 89 SER A CA 1
ATOM 700 C C . SER A 1 89 ? -2.974 3.911 -10.169 1.00 68.56 89 SER A C 1
ATOM 702 O O . SER A 1 89 ? -2.627 2.777 -10.505 1.00 68.56 89 SER A O 1
ATOM 704 N N . ALA A 1 90 ? -3.644 4.108 -9.031 1.00 72.44 90 ALA A N 1
ATOM 705 C CA . ALA A 1 90 ? -3.989 3.014 -8.124 1.00 72.44 90 ALA A CA 1
ATOM 706 C C . ALA A 1 90 ? -5.018 2.035 -8.725 1.00 72.44 90 ALA A C 1
ATOM 708 O O . ALA A 1 90 ? -4.947 0.820 -8.504 1.00 72.44 90 ALA A O 1
ATOM 709 N N . ALA A 1 91 ? -5.947 2.536 -9.540 1.00 73.88 91 ALA A N 1
ATOM 710 C CA . ALA A 1 91 ? -6.896 1.709 -10.276 1.00 73.88 91 ALA A CA 1
ATOM 711 C C . ALA A 1 91 ? -6.204 0.820 -11.327 1.00 73.88 91 ALA A C 1
ATOM 713 O O . ALA A 1 91 ? -6.646 -0.309 -11.557 1.00 73.88 91 ALA A O 1
ATOM 714 N N . GLU A 1 92 ? -5.103 1.273 -11.941 1.00 76.12 92 GLU A N 1
ATOM 715 C CA . GLU A 1 92 ? -4.279 0.426 -12.814 1.00 76.12 92 GLU A CA 1
ATOM 716 C C . GLU A 1 92 ? -3.686 -0.757 -12.042 1.00 76.12 92 GLU A C 1
ATOM 718 O O . GLU A 1 92 ? -3.801 -1.900 -12.497 1.00 76.12 92 GLU A O 1
ATOM 723 N N . TRP A 1 93 ? -3.148 -0.502 -10.845 1.00 79.06 93 TRP A N 1
ATOM 724 C CA . TRP A 1 93 ? -2.649 -1.549 -9.952 1.00 79.06 93 TRP A CA 1
ATOM 725 C C . TRP A 1 93 ? -3.725 -2.568 -9.599 1.00 79.06 93 TRP A C 1
ATOM 727 O O . TRP A 1 93 ? -3.505 -3.770 -9.758 1.00 79.06 93 TRP A O 1
ATOM 737 N N . ARG A 1 94 ? -4.922 -2.109 -9.226 1.00 75.69 94 ARG A N 1
ATOM 738 C CA . ARG A 1 94 ? -6.054 -3.003 -8.957 1.00 75.69 94 ARG A CA 1
ATOM 739 C C . ARG A 1 94 ? -6.407 -3.854 -10.180 1.00 75.69 94 ARG A C 1
ATOM 741 O O . ARG A 1 94 ? -6.442 -5.076 -10.077 1.00 75.69 94 ARG A O 1
ATOM 748 N N . ARG A 1 95 ? -6.613 -3.237 -11.350 1.00 75.19 95 ARG A N 1
ATOM 749 C CA . ARG A 1 95 ? -6.992 -3.954 -12.584 1.00 75.19 95 ARG A CA 1
ATOM 750 C C . ARG A 1 95 ? -5.973 -5.022 -12.979 1.00 75.19 95 ARG A C 1
ATOM 752 O O . ARG A 1 95 ? -6.368 -6.124 -13.352 1.00 75.19 95 ARG A O 1
ATOM 759 N N . ARG A 1 96 ? -4.673 -4.718 -12.901 1.00 74.06 96 ARG A N 1
ATOM 760 C CA . ARG A 1 96 ? -3.615 -5.666 -13.289 1.00 74.06 96 ARG A CA 1
ATOM 761 C C . ARG A 1 96 ? -3.510 -6.839 -12.323 1.00 74.06 96 ARG A C 1
ATOM 763 O O 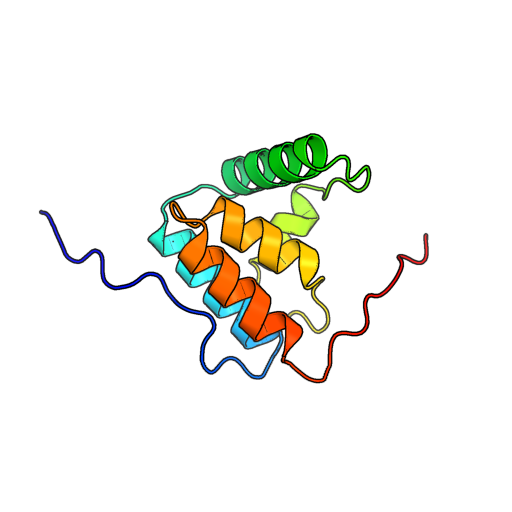. ARG A 1 96 ? -3.424 -7.975 -12.778 1.00 74.06 96 ARG A O 1
ATOM 770 N N . ILE A 1 97 ? -3.559 -6.586 -11.015 1.00 69.62 97 ILE A N 1
ATOM 771 C CA . ILE A 1 97 ? -3.422 -7.666 -10.034 1.00 69.62 97 ILE A CA 1
ATOM 772 C C . ILE A 1 97 ? -4.681 -8.551 -10.008 1.00 69.62 97 ILE A C 1
ATOM 774 O O . ILE A 1 97 ? -4.555 -9.772 -9.926 1.00 69.62 97 ILE A O 1
ATOM 778 N N . SER A 1 98 ? -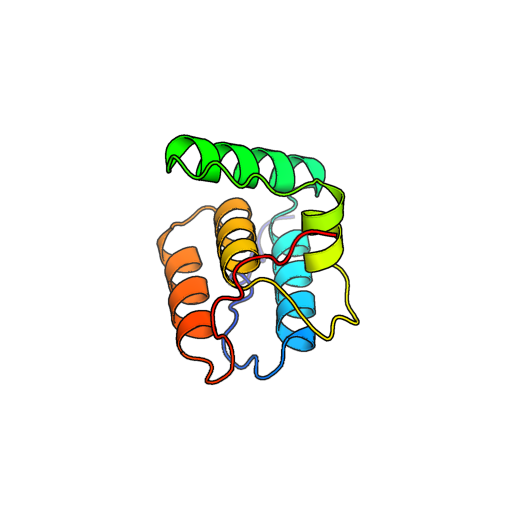5.882 -7.979 -10.164 1.00 65.81 98 SER A N 1
ATOM 779 C CA . SER A 1 98 ? -7.132 -8.754 -10.248 1.00 65.81 98 SER A CA 1
ATOM 780 C C . SER A 1 98 ? -7.246 -9.600 -11.524 1.00 65.81 98 SER A C 1
ATOM 782 O O . SER A 1 98 ? -7.910 -10.631 -11.505 1.00 65.81 98 SER A O 1
ATOM 784 N N . SER A 1 99 ? -6.598 -9.197 -12.625 1.00 58.66 99 SER A N 1
ATOM 785 C CA . SER A 1 99 ? -6.597 -9.946 -13.892 1.00 58.66 99 SER A CA 1
ATOM 786 C C . SER A 1 99 ? -5.594 -11.107 -13.923 1.00 58.66 99 SER A C 1
ATOM 788 O O . SER A 1 99 ? -5.606 -11.881 -14.880 1.00 58.66 99 SER A O 1
ATOM 790 N N . SER A 1 100 ? -4.713 -11.234 -12.926 1.00 49.22 100 SER A N 1
ATOM 791 C CA . SER A 1 100 ? -3.751 -12.334 -12.864 1.00 49.22 100 SER A CA 1
ATOM 792 C C . SER A 1 100 ? -4.455 -13.630 -12.427 1.00 49.22 100 SER A C 1
ATOM 794 O O . SER A 1 100 ? -4.985 -13.685 -11.309 1.00 49.22 100 SER A O 1
ATOM 796 N N . PRO A 1 101 ? -4.491 -14.686 -13.268 1.00 43.16 101 PRO A N 1
ATOM 797 C CA . PRO A 1 101 ? -5.116 -15.958 -12.927 1.00 43.16 101 PRO A CA 1
ATOM 798 C C . PRO A 1 101 ? -4.247 -16.689 -11.892 1.00 43.16 101 PRO A C 1
ATOM 800 O O . PRO A 1 101 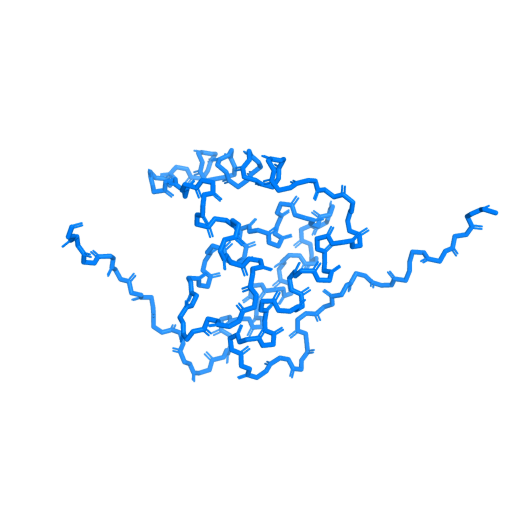? -3.380 -17.491 -12.221 1.00 43.16 101 PRO A O 1
ATOM 803 N N . GLY A 1 102 ? -4.456 -16.370 -10.616 1.00 47.78 102 GLY A N 1
ATOM 804 C CA . GLY A 1 102 ? -3.717 -16.968 -9.497 1.00 47.78 102 GLY A CA 1
ATOM 805 C C . GLY A 1 102 ? -4.150 -16.509 -8.102 1.00 47.78 102 GLY A C 1
ATOM 806 O O . GLY A 1 102 ? -3.845 -17.181 -7.116 1.00 47.78 102 GLY A O 1
ATOM 807 N N . SER A 1 103 ? -4.910 -15.420 -7.994 1.00 47.91 103 SER A N 1
ATOM 808 C CA . SER A 1 103 ? -5.286 -14.830 -6.706 1.00 47.91 103 SER A CA 1
ATOM 809 C C . SER A 1 103 ? -6.726 -15.162 -6.332 1.00 47.91 103 SER A C 1
ATOM 811 O O . SER A 1 103 ? -7.635 -14.356 -6.500 1.00 47.91 103 SER A O 1
ATOM 813 N N . ARG A 1 104 ? -6.952 -16.367 -5.794 1.00 47.03 104 ARG A N 1
ATOM 814 C CA . ARG A 1 104 ? -8.136 -16.586 -4.950 1.00 47.03 104 ARG A CA 1
ATOM 815 C C . ARG A 1 104 ? -7.937 -15.796 -3.650 1.00 47.03 104 ARG A C 1
ATOM 817 O O . ARG A 1 104 ? -6.881 -15.973 -3.035 1.00 47.03 104 ARG A O 1
ATOM 824 N N . PRO A 1 105 ? -8.909 -14.984 -3.198 1.00 42.09 105 PRO A N 1
ATOM 825 C CA . PRO A 1 105 ? -8.849 -14.398 -1.867 1.00 42.09 105 PRO A CA 1
ATOM 826 C C . PRO A 1 105 ? -8.764 -15.541 -0.850 1.00 42.09 105 PRO A C 1
ATOM 828 O O . PRO A 1 105 ? -9.639 -16.406 -0.790 1.00 42.09 105 PRO A O 1
ATOM 831 N N . ARG A 1 106 ? -7.662 -15.605 -0.095 1.00 46.03 106 ARG A N 1
ATOM 832 C CA . ARG A 1 106 ? -7.576 -16.483 1.072 1.00 46.03 106 ARG A CA 1
ATOM 833 C C . ARG A 1 106 ? -8.195 -15.730 2.237 1.00 46.03 106 ARG A C 1
ATOM 835 O O . ARG A 1 106 ? -7.609 -14.764 2.708 1.00 46.03 106 ARG A O 1
ATOM 842 N N . LEU A 1 107 ? -9.349 -16.202 2.698 1.00 41.34 107 LEU A N 1
ATOM 843 C CA . LEU A 1 107 ? -9.814 -15.919 4.053 1.00 41.34 107 LEU A CA 1
ATOM 844 C C . LEU A 1 107 ? -8.720 -16.388 5.035 1.00 41.34 107 LEU A C 1
ATOM 846 O O . LEU A 1 107 ? -8.169 -17.478 4.829 1.00 41.34 107 LEU A O 1
ATOM 850 N N . PRO A 1 108 ? -8.352 -15.598 6.054 1.00 39.31 108 PRO A N 1
ATOM 851 C CA . PRO A 1 108 ? -7.312 -15.996 6.992 1.00 39.31 108 PRO A CA 1
ATOM 852 C C . PRO A 1 108 ? -7.761 -17.206 7.827 1.00 39.31 108 PRO A C 1
ATOM 854 O O . PRO A 1 108 ? -8.820 -17.199 8.449 1.00 39.31 108 PRO A O 1
ATOM 857 N N . SER A 1 109 ? -6.934 -18.256 7.841 1.00 40.25 109 SER A N 1
ATOM 858 C CA . SER A 1 109 ? -6.958 -19.290 8.879 1.00 40.25 109 SER A CA 1
ATOM 859 C C . SER A 1 109 ? -6.074 -18.815 10.028 1.00 40.25 109 SER A C 1
ATOM 861 O O . SER A 1 109 ? -4.891 -18.543 9.822 1.00 40.25 109 SER A O 1
ATOM 863 N N . PHE A 1 110 ? -6.680 -18.688 11.203 1.00 49.12 110 PHE A N 1
ATOM 864 C CA . PHE A 1 110 ? -6.044 -18.281 12.451 1.00 49.12 110 PHE A CA 1
ATOM 865 C C . PHE A 1 110 ? -5.114 -19.380 12.984 1.00 49.12 110 PHE A C 1
ATOM 867 O O . PHE A 1 110 ? -5.434 -20.566 12.884 1.00 49.12 110 PHE A O 1
ATOM 874 N N . GLY A 1 111 ? -3.985 -18.968 13.559 1.00 40.31 111 GLY A N 1
ATOM 875 C CA . GLY A 1 111 ? -3.055 -19.780 14.340 1.00 40.31 111 GLY A CA 1
ATOM 876 C C . GLY A 1 111 ? -2.324 -18.886 15.324 1.00 40.31 111 GLY A C 1
ATOM 877 O O . GLY A 1 111 ? -1.974 -17.756 14.907 1.00 40.31 111 GLY A O 1
#

Radius of gyration: 13.79 Å; chains: 1; bounding box: 33×40×32 Å

Secondary structure (DSSP, 8-state):
-----------TT--SHHHHHHHHHHHHHHHT--HHHHHHHHHHHHHHTT---PPPHHHHHHHSSS--S---HHHHHHHHHHH-S-HHHHHHHHHHHHTSTT----PPPP-

pLDDT: mean 75.48, std 15.4, range [38.59, 92.69]

Foldseek 3Di:
DDDDLDDQQACPPDQALLSLLCSLLSLCVSLVADLVQLLVQLQVVCVVVVNPDRDDSVLSVVSNDGDDPDHQLVSSLSSQVSSDPDVVRSVSSVVVSVPRPPDDPDDDDDD

Organism: NCBI:txid1540520

Sequence (111 aa):
MSSAIGEPPSPTGVRTIDELSVRLRCLQSWSGVSYREIHRRVVRSRQERGIGELPAYNTVYRCLSPGRRRLDVELVVDIARALLPDESSAAEWRRRISSSPGSRPRLPSFG